Protein AF-A0A967LG37-F1 (afdb_monomer)

Sequence (87 aa):
GRVLRGVVDAGAREVIIGLGGSATVDGGVGMARAWGWIPRDRAGAELAEGGGALAELAAFDVGRAPGARLVGLCDVSNPLTGPRGAA

pLDDT: mean 94.64, std 3.32, range [81.94, 98.12]

Structure (mmCIF, N/CA/C/O backbone):
data_AF-A0A967LG37-F1
#
_entry.id   AF-A0A967LG37-F1
#
loop_
_atom_site.group_PDB
_atom_site.id
_atom_site.type_symbol
_atom_site.label_atom_id
_atom_site.label_alt_id
_atom_site.label_comp_id
_atom_site.label_asym_id
_atom_site.label_entity_id
_atom_site.label_seq_id
_atom_site.pdbx_PDB_ins_code
_atom_site.Cartn_x
_atom_site.Cartn_y
_atom_site.Cartn_z
_atom_site.occupancy
_atom_site.B_iso_or_equiv
_atom_site.auth_seq_id
_atom_site.auth_comp_id
_atom_site.auth_asym_id
_atom_site.auth_atom_id
_atom_site.pdbx_PDB_model_num
ATOM 1 N N . GLY A 1 1 ? 2.509 -2.077 6.737 1.00 91.38 1 GLY A N 1
ATOM 2 C CA . GLY A 1 1 ? 1.558 -3.201 6.594 1.00 91.38 1 GLY A CA 1
ATOM 3 C C . GLY A 1 1 ? 1.227 -3.873 7.915 1.00 91.38 1 GLY A C 1
ATOM 4 O O . GLY A 1 1 ? 0.193 -3.567 8.491 1.00 91.38 1 GLY A O 1
ATOM 5 N N . ARG A 1 2 ? 2.100 -4.760 8.415 1.00 95.94 2 ARG A N 1
ATOM 6 C CA . ARG A 1 2 ? 1.822 -5.622 9.585 1.00 95.94 2 ARG A CA 1
ATOM 7 C C . ARG A 1 2 ? 1.383 -4.874 10.851 1.00 95.94 2 ARG A C 1
ATOM 9 O O . ARG A 1 2 ? 0.410 -5.281 11.468 1.00 95.94 2 ARG A O 1
ATOM 16 N N . VAL A 1 3 ? 2.038 -3.758 11.186 1.00 95.88 3 VAL A N 1
ATOM 17 C CA . VAL A 1 3 ? 1.659 -2.920 12.342 1.00 95.88 3 VAL A CA 1
ATOM 18 C C . VAL A 1 3 ? 0.227 -2.391 12.206 1.00 95.88 3 VAL A C 1
ATOM 20 O O . VAL A 1 3 ? -0.562 -2.535 13.133 1.00 95.88 3 VAL A O 1
ATOM 23 N N . LEU A 1 4 ? -0.133 -1.856 11.032 1.00 95.56 4 LEU A N 1
ATOM 24 C CA . LEU A 1 4 ? -1.488 -1.358 10.756 1.00 95.56 4 LEU A CA 1
ATOM 25 C C . LEU A 1 4 ? -2.529 -2.466 10.904 1.00 95.56 4 LEU A C 1
ATOM 27 O O . LEU A 1 4 ? -3.557 -2.268 11.539 1.00 95.56 4 LEU A O 1
ATOM 31 N N . ARG A 1 5 ? -2.245 -3.648 10.349 1.00 95.62 5 ARG A N 1
ATOM 32 C CA . ARG A 1 5 ? -3.131 -4.804 10.489 1.00 95.62 5 ARG A CA 1
ATOM 33 C C . ARG A 1 5 ? -3.312 -5.187 11.955 1.00 95.62 5 ARG A C 1
ATOM 35 O O . ARG A 1 5 ? -4.441 -5.376 12.379 1.00 95.62 5 ARG A O 1
ATOM 42 N N . GLY A 1 6 ? -2.224 -5.228 12.726 1.00 96.75 6 GLY A N 1
ATOM 43 C CA . GLY A 1 6 ? -2.257 -5.552 14.151 1.00 96.75 6 GLY A CA 1
ATOM 44 C C . GLY A 1 6 ? -3.142 -4.606 14.963 1.00 96.75 6 GLY A C 1
ATOM 45 O O . GLY A 1 6 ? -3.973 -5.072 15.733 1.00 96.75 6 GLY A O 1
ATOM 46 N N . VAL A 1 7 ? -3.027 -3.287 14.762 1.00 97.00 7 VAL A N 1
ATOM 47 C CA . VAL A 1 7 ? -3.864 -2.321 15.501 1.00 97.00 7 VAL A CA 1
ATOM 48 C C . VAL A 1 7 ? -5.331 -2.358 15.065 1.00 97.00 7 VAL A C 1
ATOM 50 O O . VAL A 1 7 ? -6.221 -2.212 15.899 1.00 97.00 7 VAL A O 1
ATOM 53 N N . VAL A 1 8 ? -5.602 -2.602 13.780 1.00 96.69 8 VAL A N 1
ATOM 54 C CA . VAL A 1 8 ? -6.975 -2.757 13.273 1.00 96.69 8 VAL A CA 1
ATOM 55 C C . VAL A 1 8 ? -7.607 -4.053 13.779 1.00 96.69 8 VAL A C 1
ATOM 57 O O . VAL A 1 8 ? -8.752 -4.034 14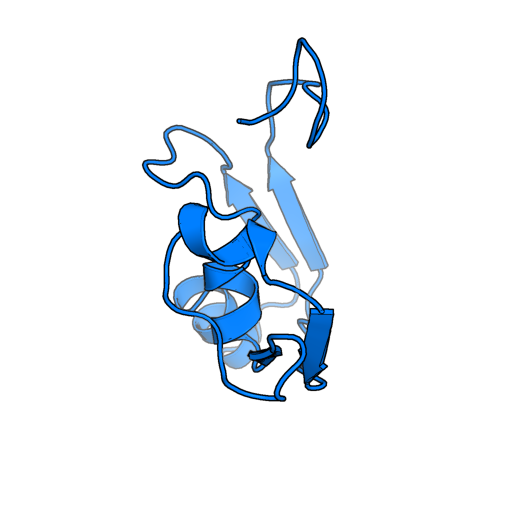.226 1.00 96.69 8 VAL A O 1
ATOM 60 N N . ASP A 1 9 ? -6.870 -5.165 13.764 1.00 95.75 9 ASP A N 1
ATOM 61 C CA . ASP A 1 9 ? -7.330 -6.448 14.306 1.00 95.75 9 ASP A CA 1
ATOM 62 C C . ASP A 1 9 ? -7.524 -6.363 15.841 1.00 95.75 9 ASP A C 1
ATOM 64 O O . ASP A 1 9 ? -8.402 -7.032 16.381 1.00 95.75 9 ASP A O 1
ATOM 68 N N . ALA A 1 10 ? -6.804 -5.468 16.534 1.00 97.25 10 ALA A N 1
ATOM 69 C CA . ALA A 1 10 ? -7.036 -5.119 17.943 1.00 97.25 10 ALA A CA 1
ATOM 70 C C . ALA A 1 10 ? -8.251 -4.190 18.178 1.00 97.25 10 ALA A C 1
ATOM 72 O O . ALA A 1 10 ? -8.533 -3.811 19.314 1.00 97.25 10 ALA A O 1
ATOM 73 N N . GLY A 1 11 ? -8.989 -3.826 17.125 1.00 97.56 11 GLY A N 1
ATOM 74 C CA . GLY A 1 11 ? -10.257 -3.103 17.215 1.00 97.56 11 GLY A CA 1
ATOM 75 C C . GLY A 1 11 ? -10.187 -1.605 16.915 1.00 97.56 11 GLY A C 1
ATOM 76 O O . GLY A 1 11 ? -11.238 -0.954 16.954 1.00 97.56 11 GLY A O 1
ATOM 77 N N . ALA A 1 12 ? -9.013 -1.056 16.577 1.00 98.00 12 ALA A N 1
ATOM 78 C CA . ALA A 1 12 ? -8.888 0.349 16.190 1.00 98.00 12 ALA A CA 1
ATOM 79 C C . ALA A 1 12 ? -9.807 0.673 15.002 1.00 98.00 12 ALA A C 1
ATOM 81 O O . ALA A 1 12 ? -9.822 -0.034 13.994 1.00 98.00 12 ALA A O 1
ATOM 82 N N . ARG A 1 13 ? -10.584 1.754 15.126 1.00 97.69 13 ARG A N 1
ATOM 83 C CA . ARG A 1 13 ? -11.519 2.222 14.087 1.00 97.69 13 ARG A CA 1
ATOM 84 C C . ARG A 1 13 ? -10.970 3.375 13.256 1.00 97.69 13 ARG A C 1
ATOM 86 O O . ARG A 1 13 ? -11.430 3.572 12.136 1.00 97.69 13 ARG A O 1
ATOM 93 N N . GLU A 1 14 ? -9.980 4.092 13.778 1.00 97.94 14 GLU A N 1
ATOM 94 C CA . GLU A 1 14 ? -9.240 5.13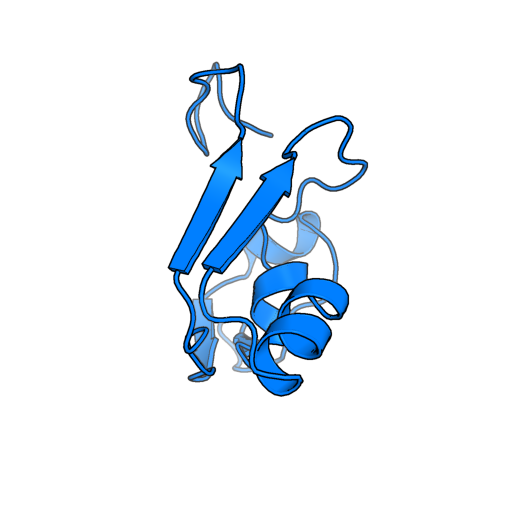6 13.077 1.00 97.94 14 GLU A CA 1
ATOM 95 C C . GLU A 1 14 ? -7.747 5.001 13.396 1.00 97.94 14 GLU A C 1
ATOM 97 O O . GLU A 1 14 ? -7.375 4.749 14.543 1.00 97.94 14 GLU A O 1
ATOM 102 N N . VAL A 1 15 ? -6.896 5.125 12.376 1.00 97.25 15 VAL A N 1
ATOM 103 C CA . VAL A 1 15 ? -5.436 5.056 12.505 1.00 97.25 15 VAL A CA 1
ATOM 104 C C . VAL A 1 15 ? -4.817 6.217 11.733 1.00 97.25 15 VAL A C 1
ATOM 106 O O . VAL A 1 15 ? -5.019 6.341 10.523 1.00 97.25 15 VAL A O 1
ATOM 109 N N . ILE A 1 16 ? -4.044 7.047 12.432 1.00 97.19 16 ILE A N 1
ATOM 110 C CA . ILE A 1 16 ? -3.275 8.151 11.847 1.00 97.19 16 ILE A CA 1
ATOM 111 C C . ILE A 1 16 ? -1.843 7.669 11.605 1.00 97.19 16 ILE A C 1
ATOM 113 O O . ILE A 1 16 ? -1.226 7.073 12.487 1.00 97.19 16 ILE A O 1
ATOM 117 N N . ILE A 1 17 ? -1.324 7.900 10.401 1.00 95.06 17 ILE A N 1
ATOM 118 C CA . ILE A 1 17 ? -0.062 7.332 9.923 1.00 95.06 17 ILE A CA 1
ATOM 119 C C . ILE A 1 17 ? 0.809 8.465 9.392 1.00 95.06 17 ILE A C 1
ATOM 121 O O . ILE A 1 17 ? 0.428 9.134 8.437 1.00 95.06 17 ILE A O 1
ATOM 125 N N . GLY A 1 18 ? 1.987 8.667 9.977 1.00 93.69 18 GLY A N 1
ATOM 126 C CA . GLY A 1 18 ? 3.001 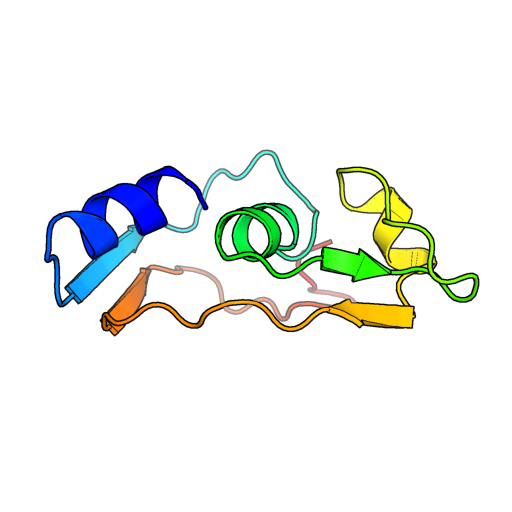9.544 9.392 1.00 93.69 18 GLY A CA 1
ATOM 127 C C . GLY A 1 18 ? 3.648 8.883 8.177 1.00 93.69 18 GLY A C 1
ATOM 128 O O . GLY A 1 18 ? 4.200 7.790 8.306 1.00 93.69 18 GLY A O 1
ATOM 129 N N . LEU A 1 19 ? 3.573 9.526 7.010 1.00 89.56 19 LEU A N 1
ATOM 130 C CA . LEU A 1 19 ? 4.238 9.083 5.786 1.00 89.56 19 LEU A CA 1
ATOM 131 C C . LEU A 1 19 ? 5.451 9.987 5.542 1.00 89.56 19 LEU A C 1
ATOM 133 O O . LEU A 1 19 ? 5.299 11.156 5.214 1.00 89.56 19 LEU A O 1
ATOM 13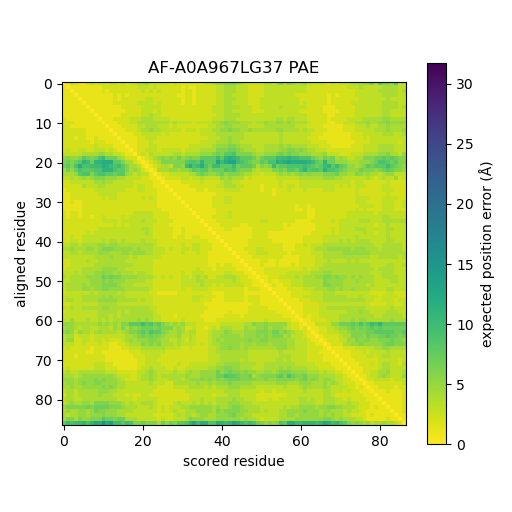7 N N . GLY A 1 20 ? 6.658 9.459 5.743 1.00 85.88 20 GLY A N 1
ATOM 138 C CA . GLY A 1 20 ? 7.897 10.216 5.565 1.00 85.88 20 GLY A CA 1
ATOM 139 C C . GLY A 1 20 ? 9.127 9.404 5.966 1.00 85.88 20 GLY A C 1
ATOM 140 O O . GLY A 1 20 ? 9.018 8.442 6.726 1.00 85.88 20 GLY A O 1
ATOM 141 N N . GLY A 1 21 ? 10.295 9.762 5.423 1.00 84.38 21 GLY A N 1
ATOM 142 C CA . GLY A 1 21 ? 11.564 9.081 5.721 1.00 84.38 21 GLY A CA 1
ATOM 143 C C . GLY A 1 21 ? 11.617 7.610 5.285 1.00 84.38 21 GLY A C 1
ATOM 144 O O . GLY A 1 21 ? 12.331 6.813 5.889 1.00 84.38 21 GLY A O 1
ATOM 145 N N . SER A 1 22 ? 10.835 7.219 4.275 1.00 81.94 22 SER A N 1
ATOM 146 C CA . SER A 1 22 ? 10.760 5.827 3.832 1.00 81.94 22 SER A CA 1
ATOM 147 C C . SER A 1 22 ? 12.041 5.385 3.124 1.00 81.94 22 SER A C 1
ATOM 149 O O . SER A 1 22 ? 12.490 6.039 2.188 1.00 81.94 22 SER A O 1
ATOM 151 N N . ALA A 1 23 ? 12.561 4.213 3.489 1.00 86.44 23 ALA A N 1
ATOM 152 C CA . ALA A 1 23 ? 13.647 3.535 2.772 1.00 86.44 23 ALA A CA 1
ATOM 153 C C . ALA A 1 23 ? 13.143 2.646 1.612 1.00 86.44 23 ALA A C 1
ATOM 155 O O . ALA A 1 23 ? 13.861 1.773 1.130 1.00 86.44 23 ALA A O 1
ATOM 156 N N . THR A 1 24 ? 11.884 2.812 1.201 1.00 89.25 24 THR A N 1
ATOM 157 C CA . THR A 1 24 ? 11.183 1.928 0.261 1.00 89.25 24 THR A CA 1
ATOM 158 C C . THR A 1 2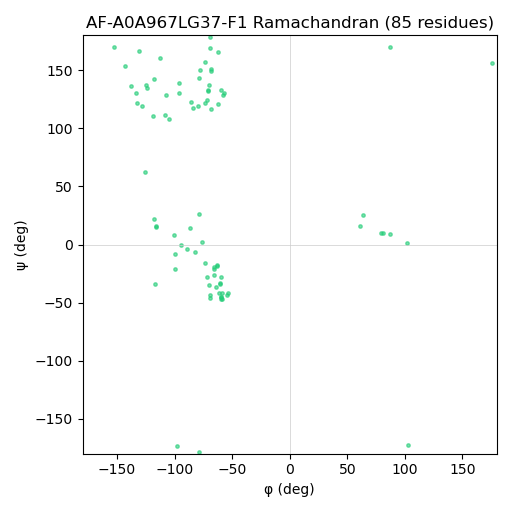4 ? 10.660 2.707 -0.936 1.00 89.25 24 THR A C 1
ATOM 160 O O . THR A 1 24 ? 10.005 3.730 -0.756 1.00 89.25 24 THR A O 1
ATOM 163 N N . VAL A 1 25 ? 10.865 2.165 -2.138 1.00 90.94 25 VAL A N 1
ATOM 164 C CA . VAL A 1 25 ? 10.268 2.649 -3.395 1.00 90.94 25 VAL A CA 1
ATOM 165 C C . VAL A 1 25 ? 9.543 1.476 -4.056 1.00 90.94 25 VAL A C 1
ATOM 167 O O . VAL A 1 25 ? 9.945 0.986 -5.101 1.00 90.94 25 VAL A O 1
ATOM 170 N N . ASP A 1 26 ? 8.527 0.930 -3.385 1.00 94.44 26 ASP A N 1
ATOM 171 C CA . ASP A 1 26 ? 7.811 -0.290 -3.800 1.00 94.44 26 ASP A CA 1
ATOM 172 C C . ASP A 1 26 ? 6.327 -0.040 -4.123 1.00 94.44 26 ASP A C 1
ATOM 174 O O . ASP A 1 26 ? 5.524 -0.974 -4.153 1.00 94.44 26 ASP A O 1
ATOM 178 N N . GLY A 1 27 ? 5.935 1.225 -4.295 1.00 92.81 27 GLY A N 1
ATOM 179 C CA . GLY A 1 27 ? 4.547 1.611 -4.563 1.00 92.81 27 GLY A CA 1
ATOM 180 C C . GLY A 1 27 ? 3.556 1.222 -3.456 1.00 92.81 27 GLY A C 1
ATOM 181 O O . GLY A 1 27 ? 2.352 1.201 -3.700 1.00 92.81 27 GLY A O 1
ATOM 182 N N . GLY A 1 28 ? 4.029 0.877 -2.252 1.00 93.88 28 GLY A N 1
ATOM 183 C CA . GLY A 1 28 ? 3.187 0.398 -1.158 1.00 93.88 28 GLY A CA 1
ATOM 184 C C . GLY A 1 28 ? 2.773 -1.073 -1.280 1.00 93.88 28 GLY A C 1
ATOM 185 O O . GLY A 1 28 ? 1.947 -1.540 -0.489 1.00 93.88 28 GLY A O 1
ATOM 186 N N . VAL A 1 29 ? 3.345 -1.837 -2.216 1.00 95.75 29 VAL A N 1
ATOM 187 C CA . VAL A 1 29 ? 2.993 -3.252 -2.418 1.00 95.75 29 VAL A CA 1
A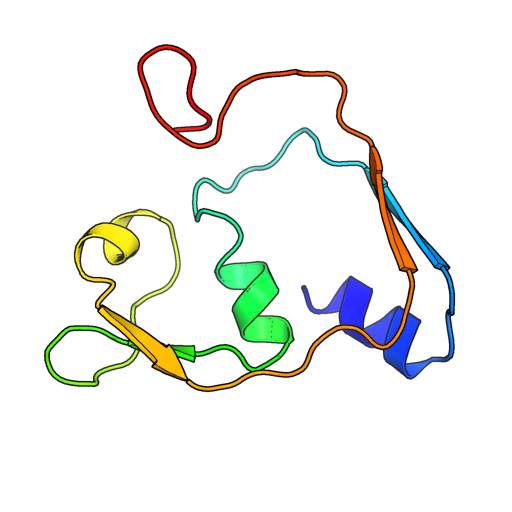TOM 188 C C . VAL A 1 29 ? 3.346 -4.107 -1.201 1.00 95.75 29 VAL A C 1
ATOM 190 O O . VAL A 1 29 ? 2.556 -4.969 -0.818 1.00 95.75 29 VAL A O 1
ATOM 193 N N . GLY A 1 30 ? 4.449 -3.833 -0.501 1.00 94.62 30 GLY A N 1
ATOM 194 C CA . GLY A 1 30 ? 4.754 -4.496 0.769 1.00 94.62 30 GLY A CA 1
ATOM 195 C C . GLY A 1 30 ? 3.683 -4.254 1.842 1.00 94.62 30 GLY A C 1
ATOM 196 O O . GLY A 1 30 ? 3.375 -5.137 2.647 1.00 94.62 30 GLY A O 1
ATOM 197 N N . MET A 1 31 ? 3.041 -3.078 1.843 1.00 94.88 31 MET A N 1
ATOM 198 C CA . MET A 1 31 ? 1.879 -2.841 2.699 1.00 94.88 31 MET A CA 1
ATOM 199 C C . MET A 1 31 ? 0.674 -3.660 2.239 1.00 94.88 31 MET A C 1
ATOM 201 O O . MET A 1 31 ? 0.045 -4.282 3.094 1.00 94.88 31 MET A O 1
ATOM 205 N N . ALA A 1 32 ? 0.375 -3.683 0.940 1.00 95.38 32 ALA A N 1
ATOM 206 C CA . ALA A 1 32 ? -0.743 -4.437 0.376 1.00 95.38 32 ALA A CA 1
ATOM 207 C C . ALA A 1 32 ? -0.632 -5.948 0.671 1.00 95.38 32 ALA A C 1
ATOM 209 O O . ALA A 1 32 ? -1.609 -6.553 1.123 1.00 95.38 32 ALA A O 1
ATOM 210 N N . ARG A 1 33 ? 0.574 -6.527 0.558 1.00 95.75 33 ARG A N 1
ATOM 211 C CA . ARG A 1 33 ? 0.871 -7.925 0.932 1.00 95.75 33 ARG A CA 1
ATOM 212 C C . ARG A 1 33 ? 0.460 -8.252 2.364 1.00 95.75 33 ARG A C 1
ATOM 214 O O . ARG A 1 33 ? -0.162 -9.278 2.616 1.00 95.75 33 ARG A O 1
ATOM 221 N N . ALA A 1 34 ? 0.708 -7.346 3.312 1.00 95.00 34 ALA A N 1
ATOM 222 C CA . ALA A 1 34 ? 0.296 -7.548 4.706 1.00 95.00 34 ALA A CA 1
ATOM 223 C C . ALA A 1 34 ? -1.235 -7.633 4.890 1.00 95.00 34 ALA A C 1
ATOM 225 O O . ALA A 1 34 ? -1.713 -8.133 5.909 1.00 95.00 34 ALA A O 1
ATOM 226 N N . TRP A 1 35 ? -2.003 -7.154 3.914 1.00 95.75 35 TRP A N 1
ATOM 227 C CA . TRP A 1 35 ? -3.460 -7.238 3.872 1.00 95.75 35 TRP A CA 1
ATOM 228 C C . TRP A 1 35 ? -3.974 -8.366 2.964 1.00 95.75 35 TRP A C 1
ATOM 230 O O . TRP A 1 35 ? -5.181 -8.482 2.767 1.00 95.75 35 TRP A O 1
ATOM 240 N N . GLY A 1 36 ? -3.089 -9.235 2.468 1.00 95.88 36 GLY A N 1
ATOM 241 C CA . GLY A 1 36 ? -3.437 -10.404 1.657 1.00 95.88 36 GLY A CA 1
ATOM 242 C C . GLY A 1 36 ? -3.548 -10.133 0.158 1.00 95.88 36 GLY A C 1
ATOM 243 O O . GLY A 1 36 ? -4.006 -11.003 -0.566 1.00 95.88 36 GLY A O 1
ATOM 244 N N . TRP A 1 37 ? -3.147 -8.950 -0.312 1.00 97.38 37 TRP A N 1
ATOM 245 C CA . TRP A 1 37 ? -3.051 -8.675 -1.745 1.00 97.38 37 TRP A CA 1
ATOM 246 C C . TRP A 1 37 ? -1.752 -9.269 -2.282 1.00 97.38 37 TRP A C 1
ATOM 248 O O . TRP A 1 37 ? -0.674 -8.874 -1.834 1.00 97.38 37 TRP A O 1
ATOM 258 N N . ILE A 1 38 ? -1.844 -10.197 -3.233 1.00 97.50 38 ILE A N 1
ATOM 259 C CA . ILE A 1 38 ? -0.669 -10.892 -3.776 1.00 97.50 38 ILE A CA 1
ATOM 260 C C . ILE A 1 38 ? -0.419 -10.395 -5.202 1.00 97.50 38 ILE A C 1
ATOM 262 O O . ILE A 1 38 ? -1.246 -10.663 -6.073 1.00 97.50 38 ILE A O 1
ATOM 266 N N . PRO A 1 39 ? 0.671 -9.650 -5.463 1.00 97.69 39 PRO A N 1
ATOM 267 C CA . PRO A 1 39 ? 1.011 -9.205 -6.809 1.00 97.69 39 PRO A CA 1
ATOM 268 C C . PRO A 1 39 ? 1.479 -10.383 -7.667 1.00 97.69 39 PRO A C 1
ATOM 270 O O . PRO A 1 39 ? 2.349 -11.153 -7.255 1.00 97.69 39 PRO A O 1
ATOM 273 N N . ARG A 1 40 ? 0.931 -10.490 -8.874 1.00 98.12 40 ARG A N 1
ATOM 274 C CA . ARG A 1 40 ? 1.202 -11.562 -9.833 1.00 98.12 40 ARG A CA 1
ATOM 275 C C . ARG A 1 40 ? 1.820 -11.010 -11.110 1.00 98.12 40 ARG A C 1
ATOM 277 O O . ARG A 1 40 ? 1.406 -9.946 -11.584 1.00 98.12 40 ARG A O 1
ATOM 284 N N . ASP A 1 41 ? 2.763 -11.748 -11.681 1.00 97.69 41 ASP A N 1
ATOM 285 C CA . ASP A 1 41 ? 3.248 -11.508 -13.039 1.00 97.69 41 ASP A CA 1
ATOM 286 C C . ASP A 1 41 ? 2.291 -12.073 -14.104 1.00 97.69 41 ASP A C 1
ATOM 288 O O . ASP A 1 41 ? 1.235 -12.641 -13.806 1.00 97.69 41 ASP A O 1
ATOM 292 N N . ARG A 1 42 ? 2.664 -11.923 -15.380 1.00 97.44 42 ARG A N 1
ATOM 293 C CA . ARG A 1 42 ? 1.878 -12.427 -16.522 1.00 97.44 42 ARG A CA 1
ATOM 294 C C . ARG A 1 42 ? 1.780 -13.953 -16.579 1.00 97.44 42 ARG A C 1
ATOM 296 O O . ARG A 1 42 ? 0.883 -14.464 -17.244 1.00 97.44 42 ARG A O 1
ATOM 303 N N . ALA A 1 43 ? 2.690 -14.667 -15.923 1.00 97.19 43 ALA A N 1
ATOM 304 C CA . ALA A 1 43 ? 2.671 -16.120 -15.815 1.00 97.19 43 ALA A CA 1
ATOM 305 C C . ALA A 1 43 ? 1.872 -16.607 -14.588 1.00 97.19 43 ALA A C 1
ATOM 307 O O . ALA A 1 43 ? 1.694 -17.812 -14.417 1.00 97.19 43 ALA A O 1
ATOM 308 N N . GLY A 1 44 ? 1.372 -15.694 -13.747 1.00 96.94 44 GLY A N 1
ATOM 309 C CA . GLY A 1 44 ? 0.668 -16.013 -12.506 1.00 96.94 44 GLY A CA 1
ATOM 310 C C . GLY A 1 44 ? 1.597 -16.341 -11.331 1.00 96.94 44 GLY A C 1
ATOM 311 O O . GLY A 1 44 ? 1.124 -16.787 -10.279 1.00 96.94 44 GLY A O 1
ATOM 312 N N . ALA A 1 45 ? 2.906 -16.122 -11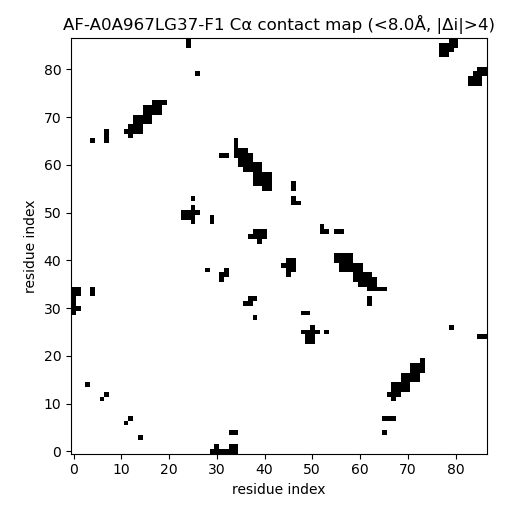.462 1.00 97.62 45 ALA A N 1
ATOM 313 C CA . ALA A 1 45 ? 3.836 -16.249 -10.347 1.00 97.62 45 ALA A CA 1
ATOM 314 C C . ALA A 1 45 ? 3.760 -15.012 -9.442 1.00 97.62 45 ALA A C 1
ATOM 316 O O . ALA A 1 45 ? 3.430 -13.914 -9.889 1.00 97.62 45 ALA A O 1
ATOM 317 N N . GLU A 1 46 ? 4.030 -15.190 -8.149 1.00 97.38 46 GLU A N 1
ATOM 318 C CA . GLU A 1 46 ? 4.112 -14.063 -7.220 1.00 97.38 46 GLU A CA 1
ATOM 319 C C . GLU A 1 46 ? 5.368 -13.229 -7.506 1.00 97.38 46 GLU A C 1
ATOM 321 O O . GLU A 1 46 ? 6.453 -13.774 -7.715 1.00 97.38 46 GLU A O 1
ATOM 326 N N . LEU A 1 47 ? 5.229 -11.901 -7.492 1.00 97.69 47 LEU A N 1
ATOM 327 C CA . LEU A 1 47 ? 6.375 -11.010 -7.663 1.00 97.69 47 LEU A CA 1
ATOM 328 C C . LEU A 1 47 ? 7.326 -11.074 -6.466 1.00 97.69 47 LEU A C 1
ATOM 330 O O . LEU A 1 47 ? 6.897 -11.187 -5.316 1.00 97.69 47 LEU A O 1
ATOM 334 N N . ALA A 1 48 ? 8.615 -10.859 -6.727 1.00 95.75 48 ALA A N 1
ATOM 335 C CA . ALA A 1 48 ? 9.602 -10.622 -5.680 1.00 95.75 48 ALA A CA 1
ATOM 336 C C . ALA A 1 48 ? 9.305 -9.334 -4.877 1.00 95.75 48 ALA A C 1
ATOM 338 O O . ALA A 1 48 ? 8.479 -8.493 -5.256 1.00 95.75 48 ALA A O 1
ATOM 339 N N . GLU A 1 49 ? 9.961 -9.179 -3.727 1.00 92.94 49 GLU A N 1
ATOM 340 C CA . GLU A 1 49 ? 9.865 -7.957 -2.925 1.00 92.94 49 GLU A CA 1
ATOM 341 C C . GLU A 1 49 ? 10.635 -6.779 -3.549 1.00 92.94 49 GLU A C 1
ATOM 343 O O . GLU A 1 49 ? 11.578 -6.956 -4.319 1.00 92.94 49 GLU A O 1
ATOM 348 N N . GLY A 1 50 ? 10.237 -5.559 -3.175 1.00 91.88 50 GLY A N 1
ATOM 349 C CA . GLY A 1 50 ? 10.841 -4.317 -3.658 1.00 91.88 50 GLY A CA 1
ATOM 350 C C . GLY A 1 50 ? 10.239 -3.783 -4.963 1.00 91.88 50 GLY A C 1
ATOM 351 O O . GLY A 1 50 ? 9.445 -4.440 -5.633 1.00 91.88 50 GLY A O 1
ATOM 352 N N . GLY A 1 51 ? 10.615 -2.550 -5.313 1.00 92.94 51 GLY A N 1
ATOM 353 C CA . GLY A 1 51 ? 10.060 -1.834 -6.467 1.00 92.94 51 GLY A CA 1
ATOM 354 C C . GLY A 1 51 ? 10.490 -2.356 -7.829 1.00 92.94 51 GLY A C 1
ATOM 355 O O . GLY A 1 51 ? 9.737 -2.234 -8.788 1.00 92.94 51 GLY A O 1
ATOM 356 N N . GLY A 1 52 ? 11.674 -2.969 -7.923 1.00 94.00 52 GLY A N 1
ATOM 357 C CA . GLY A 1 52 ? 12.211 -3.443 -9.203 1.00 94.00 52 GLY A CA 1
ATOM 358 C C . GLY A 1 52 ? 11.319 -4.484 -9.883 1.00 94.00 52 GLY A C 1
ATOM 359 O O . GLY A 1 52 ? 11.193 -4.480 -11.102 1.00 94.00 52 GLY A O 1
ATOM 360 N N . ALA A 1 53 ? 10.638 -5.325 -9.101 1.00 94.81 53 ALA A N 1
ATOM 361 C CA . ALA A 1 53 ? 9.740 -6.349 -9.628 1.00 94.81 53 ALA A CA 1
ATOM 362 C C . ALA A 1 53 ? 8.419 -5.780 -10.179 1.00 94.81 53 ALA A C 1
ATOM 364 O O . ALA A 1 53 ? 7.722 -6.472 -10.916 1.00 94.81 53 ALA A O 1
ATOM 365 N N . LEU A 1 54 ? 8.064 -4.527 -9.859 1.00 95.62 54 LEU A N 1
ATOM 366 C CA . LEU A 1 54 ? 6.783 -3.935 -10.265 1.00 95.62 54 LEU A CA 1
ATOM 367 C C . LEU A 1 54 ? 6.650 -3.746 -11.776 1.00 95.62 54 LEU A C 1
ATOM 369 O O . LEU A 1 54 ? 5.528 -3.632 -12.261 1.00 95.62 54 LEU A O 1
ATOM 373 N N . ALA A 1 55 ? 7.759 -3.744 -12.519 1.00 95.44 55 ALA A N 1
ATOM 374 C CA . ALA A 1 55 ? 7.731 -3.717 -13.980 1.00 95.44 55 ALA A CA 1
ATOM 375 C C . ALA A 1 55 ? 6.996 -4.933 -14.581 1.00 95.44 55 ALA A C 1
ATOM 377 O O . ALA A 1 55 ? 6.384 -4.816 -15.641 1.00 95.44 55 ALA A O 1
ATOM 378 N N . GLU A 1 56 ? 7.001 -6.067 -13.875 1.00 96.88 56 GLU A N 1
ATOM 379 C CA . GLU A 1 56 ? 6.370 -7.318 -14.311 1.00 96.88 56 GLU A CA 1
ATOM 380 C C . GLU A 1 56 ? 4.944 -7.498 -13.769 1.00 96.88 56 GLU A C 1
ATOM 382 O O . GLU A 1 56 ? 4.289 -8.498 -14.065 1.00 96.88 56 GLU A O 1
ATOM 387 N N . LEU A 1 57 ? 4.436 -6.543 -12.981 1.00 97.44 57 LEU A N 1
ATOM 388 C CA . LEU A 1 57 ? 3.112 -6.624 -12.370 1.00 97.44 57 LEU A CA 1
ATOM 389 C C . LEU A 1 57 ? 2.005 -6.676 -13.427 1.00 97.44 57 LEU A C 1
ATOM 391 O O . LEU A 1 57 ? 1.828 -5.748 -14.217 1.00 97.44 57 LEU A O 1
ATOM 395 N N . ALA A 1 58 ? 1.213 -7.746 -13.390 1.00 97.94 58 ALA A N 1
ATOM 396 C CA . ALA A 1 58 ? 0.092 -7.963 -14.297 1.00 97.94 58 ALA A CA 1
ATOM 397 C C . ALA A 1 58 ? -1.259 -8.019 -13.575 1.00 97.94 58 ALA A C 1
ATOM 399 O O . ALA A 1 58 ? -2.265 -7.580 -14.130 1.00 97.94 58 ALA A O 1
ATOM 400 N N . ALA A 1 59 ? -1.298 -8.550 -12.351 1.00 97.50 59 ALA A N 1
ATOM 401 C CA . ALA A 1 59 ? -2.532 -8.694 -11.585 1.00 97.50 59 ALA A CA 1
ATOM 402 C C . ALA A 1 59 ? -2.286 -8.669 -10.072 1.00 97.50 59 ALA A C 1
ATOM 404 O O . ALA A 1 59 ? -1.151 -8.756 -9.605 1.00 97.50 59 ALA A O 1
ATOM 405 N N . PHE A 1 60 ? -3.373 -8.591 -9.307 1.00 97.38 60 PHE A N 1
ATOM 406 C CA . PHE A 1 60 ? -3.375 -8.868 -7.875 1.00 97.38 60 PHE A CA 1
ATOM 407 C C . PHE A 1 60 ? -4.418 -9.931 -7.550 1.00 97.38 60 PHE A C 1
ATOM 409 O O . PHE A 1 60 ? -5.558 -9.833 -8.010 1.00 97.38 60 PHE A O 1
ATOM 416 N N . ASP A 1 61 ? -4.059 -10.880 -6.687 1.00 96.50 61 ASP A N 1
ATOM 417 C CA . ASP A 1 61 ? -5.061 -11.673 -5.980 1.00 96.50 61 ASP A CA 1
ATOM 418 C C . ASP A 1 61 ? -5.815 -10.786 -4.981 1.00 96.50 61 ASP A C 1
ATOM 420 O O . ASP A 1 61 ? -5.276 -9.811 -4.439 1.00 96.50 61 ASP A O 1
ATOM 424 N N . VAL A 1 62 ? -7.075 -11.140 -4.723 1.00 95.00 62 VAL A N 1
ATOM 425 C CA . VAL A 1 62 ? -7.963 -10.363 -3.855 1.00 95.00 62 VAL A CA 1
ATOM 426 C C . VAL A 1 62 ? -7.494 -10.440 -2.406 1.00 95.00 62 VAL A C 1
ATOM 428 O O . VAL A 1 62 ? -7.526 -11.498 -1.778 1.00 95.00 62 VAL A O 1
ATOM 431 N N . GLY A 1 63 ? -7.118 -9.284 -1.862 1.00 93.81 63 GLY A N 1
ATOM 432 C CA . GLY A 1 63 ? -6.847 -9.113 -0.442 1.00 93.81 63 GLY A CA 1
ATOM 433 C C . GLY A 1 63 ? -8.025 -8.524 0.333 1.00 93.81 63 GLY A C 1
ATOM 434 O O . GLY A 1 63 ? -9.127 -8.314 -0.176 1.00 93.81 63 GLY A O 1
ATOM 435 N N . ARG A 1 64 ? -7.778 -8.220 1.607 1.00 92.94 64 ARG A N 1
ATOM 436 C CA . ARG A 1 64 ? -8.743 -7.594 2.516 1.00 92.94 64 ARG A CA 1
ATOM 437 C C . ARG A 1 64 ? -8.533 -6.081 2.556 1.00 92.94 64 ARG A C 1
ATOM 439 O O . ARG A 1 64 ? -7.405 -5.604 2.656 1.00 92.94 64 ARG A O 1
ATOM 446 N N . ALA A 1 65 ? -9.624 -5.322 2.557 1.00 90.75 65 ALA A N 1
ATOM 447 C CA . ALA A 1 65 ? -9.580 -3.905 2.902 1.00 90.75 65 ALA A CA 1
ATOM 448 C C . ALA A 1 65 ? -9.518 -3.718 4.435 1.00 90.75 65 ALA A C 1
ATOM 450 O O . ALA A 1 65 ? -10.166 -4.473 5.171 1.00 90.75 65 ALA A O 1
ATOM 451 N N . PRO A 1 66 ? -8.781 -2.717 4.944 1.00 91.88 66 PRO A N 1
ATOM 452 C CA . PRO A 1 66 ? -8.811 -2.368 6.360 1.00 91.88 66 PRO A CA 1
ATOM 453 C C . PRO A 1 66 ? -10.233 -2.020 6.815 1.00 91.88 66 PRO A C 1
ATOM 455 O O . PRO A 1 66 ? -10.891 -1.176 6.218 1.00 91.88 66 PRO A O 1
ATOM 458 N N . GLY A 1 67 ? -10.701 -2.637 7.903 1.00 94.44 67 GLY A N 1
ATOM 459 C CA . GLY A 1 67 ? -12.006 -2.337 8.515 1.00 94.44 67 GLY A CA 1
ATOM 460 C C . GLY A 1 67 ? -12.010 -1.069 9.378 1.00 94.44 67 GLY A C 1
ATOM 461 O O . GLY A 1 67 ? -12.765 -0.990 10.344 1.00 94.44 67 GLY A O 1
ATOM 462 N N . ALA A 1 68 ? -11.122 -0.122 9.082 1.00 96.69 68 ALA A N 1
ATOM 463 C CA . ALA A 1 68 ? -10.863 1.079 9.861 1.00 96.69 68 ALA A CA 1
ATOM 464 C C . ALA A 1 68 ? -10.568 2.253 8.925 1.00 96.69 68 ALA A C 1
ATOM 466 O O . ALA A 1 68 ? -10.055 2.066 7.819 1.00 96.69 68 ALA A O 1
ATOM 467 N N . ARG A 1 69 ? -10.840 3.473 9.387 1.00 97.69 69 ARG A N 1
ATOM 468 C CA . ARG A 1 69 ? -10.425 4.693 8.700 1.00 97.69 69 ARG A CA 1
ATOM 469 C C . ARG A 1 69 ? -8.915 4.865 8.837 1.00 97.69 69 ARG A C 1
ATOM 471 O O . ARG A 1 69 ? -8.392 4.910 9.945 1.00 97.69 69 ARG A O 1
ATOM 478 N N . LEU A 1 70 ? -8.220 4.990 7.713 1.00 96.19 70 LEU A N 1
ATOM 479 C CA . LEU A 1 70 ? -6.789 5.281 7.691 1.00 96.19 70 LEU A CA 1
ATOM 480 C C . LEU A 1 70 ? -6.577 6.722 7.231 1.00 96.19 70 LEU A C 1
ATOM 482 O O . LEU A 1 70 ? -7.112 7.126 6.199 1.00 96.19 70 LEU A O 1
ATOM 486 N N . VAL A 1 71 ? -5.801 7.490 7.992 1.00 97.00 71 VAL A N 1
ATOM 487 C CA . VAL A 1 71 ? -5.448 8.876 7.670 1.00 97.00 71 VAL A CA 1
ATOM 488 C C . VAL A 1 71 ? -3.934 8.964 7.523 1.00 97.00 71 VAL A C 1
ATOM 490 O O . VAL A 1 71 ? -3.203 8.825 8.501 1.00 97.00 71 VAL A O 1
ATOM 493 N N . GLY A 1 72 ? -3.462 9.171 6.295 1.00 95.12 72 GLY A N 1
ATOM 494 C CA . GLY A 1 72 ? -2.050 9.419 6.012 1.00 95.12 72 GLY A CA 1
ATOM 495 C C . GLY A 1 72 ? -1.721 10.900 6.163 1.00 95.12 72 GLY A C 1
ATOM 496 O O . GLY A 1 72 ? -2.328 11.734 5.495 1.00 95.12 72 GLY A O 1
ATOM 497 N N . LEU A 1 73 ? -0.763 11.225 7.024 1.00 96.06 73 LEU A N 1
ATOM 498 C CA . LEU A 1 73 ? -0.154 12.547 7.092 1.00 96.06 73 LEU A CA 1
ATOM 499 C C . LEU A 1 73 ? 0.954 12.606 6.037 1.00 96.06 73 LEU A C 1
ATOM 501 O O . LEU A 1 73 ? 1.901 11.824 6.109 1.00 96.06 73 LEU A O 1
ATOM 505 N N . CYS A 1 74 ? 0.807 13.505 5.067 1.00 92.62 74 CYS A N 1
ATOM 506 C CA . CYS A 1 74 ? 1.747 13.739 3.973 1.00 92.62 74 CYS A CA 1
ATOM 507 C C . CYS A 1 74 ? 1.952 15.249 3.835 1.00 92.62 74 CYS A C 1
ATOM 509 O O . CYS A 1 74 ? 0.979 16.003 3.813 1.00 92.62 74 CYS A O 1
ATOM 511 N N . ASP A 1 75 ? 3.205 15.684 3.779 1.00 93.75 75 ASP A N 1
ATOM 512 C CA . ASP A 1 75 ? 3.624 17.087 3.688 1.00 93.75 75 ASP A CA 1
ATOM 513 C C . ASP A 1 75 ? 3.993 17.513 2.256 1.00 93.75 75 ASP A C 1
ATOM 515 O O . ASP A 1 75 ? 4.176 18.699 1.983 1.00 93.75 75 ASP A O 1
ATOM 519 N N . VAL A 1 76 ? 4.048 16.559 1.324 1.00 92.38 76 VAL A N 1
ATOM 520 C CA . VAL A 1 76 ? 4.322 16.781 -0.099 1.00 92.38 76 VAL A CA 1
ATOM 521 C C . VAL A 1 76 ? 3.103 16.485 -0.978 1.00 92.38 76 VAL A C 1
ATOM 523 O O . VAL A 1 76 ? 2.183 15.766 -0.588 1.00 92.38 76 VAL A O 1
ATOM 526 N N . SER A 1 77 ? 3.105 17.028 -2.198 1.00 93.88 77 SER A N 1
ATOM 527 C CA . SER A 1 77 ? 2.043 16.849 -3.206 1.00 93.88 77 SER A CA 1
ATOM 528 C C . SER A 1 77 ? 2.519 16.127 -4.473 1.00 93.88 77 SER A C 1
ATOM 530 O O . SER A 1 77 ? 1.857 16.167 -5.513 1.00 93.88 77 SER A O 1
ATOM 532 N N . ASN A 1 78 ? 3.682 15.474 -4.405 1.00 94.12 78 ASN A N 1
ATOM 533 C CA . ASN A 1 78 ? 4.251 14.710 -5.507 1.00 94.12 78 ASN A CA 1
ATOM 534 C C . ASN A 1 78 ? 3.298 13.576 -5.937 1.00 94.12 78 ASN A C 1
ATOM 536 O O . ASN A 1 78 ? 2.785 12.848 -5.085 1.00 94.12 78 ASN A O 1
ATOM 540 N N . PRO A 1 79 ? 3.042 13.402 -7.246 1.00 95.19 79 PRO A N 1
ATOM 541 C CA . PRO A 1 79 ? 2.263 12.273 -7.738 1.00 95.19 79 PRO 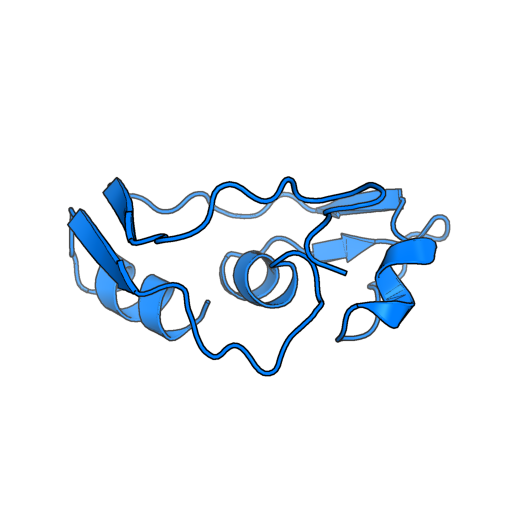A CA 1
ATOM 542 C C . PRO A 1 79 ? 3.027 10.951 -7.586 1.00 95.19 79 PRO A C 1
ATOM 544 O O . PRO A 1 79 ? 4.234 10.932 -7.357 1.00 95.19 79 PRO A O 1
ATOM 547 N N . LEU A 1 80 ? 2.335 9.827 -7.797 1.00 93.62 80 LEU A N 1
ATOM 548 C CA . LEU A 1 80 ? 2.970 8.505 -7.784 1.00 93.62 80 LEU A CA 1
ATOM 549 C C . LE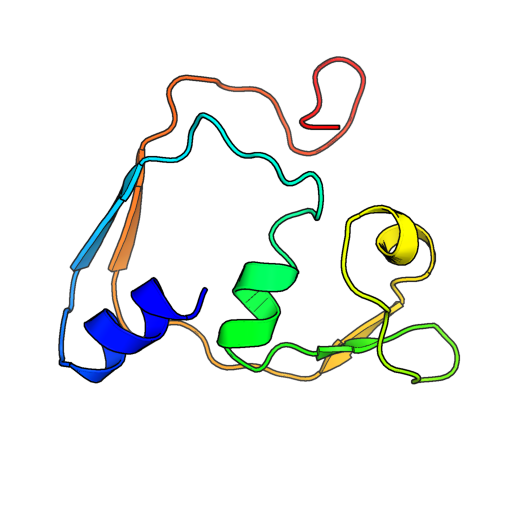U A 1 80 ? 4.050 8.372 -8.875 1.00 93.62 80 LEU A C 1
ATOM 551 O O . LEU A 1 80 ? 5.127 7.850 -8.614 1.00 93.62 80 LEU A O 1
ATOM 555 N N . THR A 1 81 ? 3.780 8.876 -10.083 1.00 94.81 81 THR A N 1
ATOM 556 C CA . THR A 1 81 ? 4.646 8.724 -11.265 1.00 94.81 81 THR A CA 1
ATOM 557 C C . THR A 1 81 ? 4.898 10.052 -11.981 1.00 94.81 81 THR A C 1
ATOM 559 O O . THR A 1 81 ? 4.164 11.023 -11.799 1.00 94.81 81 THR A O 1
ATOM 562 N N . GLY A 1 82 ? 5.883 10.067 -12.882 1.00 96.00 82 GLY A N 1
ATOM 563 C CA . GLY A 1 82 ? 6.196 11.199 -13.760 1.00 96.00 82 GLY A CA 1
ATOM 564 C C . GLY A 1 82 ? 7.420 11.999 -13.300 1.00 96.00 82 GLY A C 1
ATOM 565 O O . GLY A 1 82 ? 8.086 11.599 -12.352 1.00 96.00 82 GLY A O 1
ATOM 566 N N . PRO A 1 83 ? 7.723 13.147 -13.936 1.00 95.50 83 PRO A N 1
ATOM 567 C CA . PRO A 1 83 ? 8.967 13.893 -13.690 1.00 95.50 83 PRO A CA 1
ATOM 568 C C . PRO A 1 83 ? 9.139 14.439 -12.265 1.00 95.50 83 PRO A C 1
ATOM 570 O O . PRO A 1 83 ? 10.236 14.821 -11.879 1.00 95.50 83 PRO A O 1
ATOM 573 N N . ARG A 1 84 ? 8.047 14.523 -11.499 1.00 94.69 84 ARG A N 1
ATOM 574 C CA . ARG A 1 84 ? 8.042 14.886 -10.071 1.00 94.69 84 ARG A CA 1
ATOM 575 C C . ARG A 1 84 ? 7.503 13.741 -9.206 1.00 94.69 84 ARG A C 1
ATOM 577 O O . ARG A 1 84 ? 6.948 14.006 -8.146 1.00 94.69 84 ARG A O 1
ATOM 584 N N . GLY A 1 85 ? 7.549 12.515 -9.723 1.00 92.00 85 GLY A N 1
ATOM 585 C CA . GLY A 1 85 ? 6.966 11.327 -9.113 1.00 92.00 85 GLY A CA 1
ATOM 586 C C . GLY A 1 85 ? 7.683 10.885 -7.840 1.00 92.00 85 GLY A C 1
ATOM 587 O O . GLY A 1 85 ? 8.665 11.492 -7.422 1.00 92.00 85 GLY A O 1
ATOM 588 N N . ALA A 1 86 ? 7.177 9.817 -7.230 1.00 89.19 86 ALA A N 1
ATOM 589 C CA . ALA A 1 86 ? 7.724 9.250 -5.999 1.00 89.19 86 ALA A CA 1
ATOM 590 C C . ALA A 1 86 ? 8.938 8.319 -6.216 1.00 89.19 86 ALA A C 1
ATOM 592 O O . ALA A 1 86 ? 9.512 7.850 -5.235 1.00 89.19 86 ALA A O 1
ATOM 593 N N . ALA A 1 87 ? 9.286 8.023 -7.473 1.00 83.56 87 ALA A N 1
ATOM 594 C CA . ALA A 1 87 ? 10.394 7.155 -7.872 1.00 83.56 87 ALA A CA 1
ATOM 595 C C . ALA A 1 87 ? 11.551 7.955 -8.478 1.00 83.56 87 ALA A C 1
ATOM 597 O O . ALA A 1 87 ? 11.263 8.993 -9.120 1.00 83.56 87 ALA A O 1
#

Nearest PDB structures (foldseek):
  3cwc-assembly1_B  TM=9.424E-01  e=1.231E-04  Salmonella enterica subsp. enterica serovar Typhimurium str. LT2
  3cwc-assembly1_A  TM=9.360E-01  e=3.182E-04  Salmonella enterica subsp. enterica serovar Typhimurium str. LT2
  1to6-assembly1_A  TM=8.799E-01  e=1.420E-02  Neisseria meningitidis serogroup A

Foldseek 3Di:
DQVLVVVLVVPEAEDEAEDDPDPALQLCVVVVVNQVKFFAFPVRDGFDDGNVRCVRGDDIDDGDDRNHHYHYDDPDDADCDDPSHPD

Mean predicted aligned error: 3.16 Å

Solvent-accessible surface area (backbone atoms only — not comparable to full-atom values): 5360 Å² total; per-residue (Å²): 66,62,70,61,49,52,47,41,76,73,64,41,56,65,46,80,40,85,59,73,93,71,96,71,66,35,90,57,48,72,34,41,40,57,38,51,29,43,50,16,29,86,86,68,47,73,55,63,83,60,37,80,41,57,82,50,59,65,45,66,49,87,46,59,78,77,93,37,52,74,44,75,47,66,95,72,86,64,45,78,65,66,100,64,22,70,113

Radius of gyration: 14.27 Å; Cα contacts (8 Å, |Δi|>4): 126; chains: 1; bounding box: 26×33×34 Å

Secondary structure (DSSP, 8-state):
-HHHHHHHHTT-SEEEEE--S----STTHHHHHHTT-EEE-TTSPBPPSSGGGGGG--EEE--PPPSSEEEEE-S----SSSTTS--